Protein AF-A0A953KEW0-F1 (afdb_monomer_lite)

pLDDT: mean 85.31, std 10.11, range [57.5, 94.75]

Foldseek 3Di:
DLLVVLLVLLVCLVPDDDDLVVNVVSLVVSVVSVVVCVVVVVVVVDDPVSVVSSVVSVVVSVVVVVVSVVVVVVVVVVVVVVVVVVVVVVVPPPDPPPPDDPDDD

Sequence (105 aa):
MEIQRVLEFGQTLLAGEYDASELLSKIEEYSQLFEQFMAAGGLKQSAKDDLQQLADLHAEILELADSARQGTAANLKSLKHRAKGLMAYADNLPKRVSTRKPRKG

Radius of gyration: 26.38 Å; chains: 1; bounding box: 81×17×60 Å

Secondary structure (DSSP, 8-state):
-HHHHHHHHHHHHHH----HHHHHHHHHHHHHHHHHHHHTTHHHHS-HHHHHHHHHHHHHHHHHHHHHHHHHHHHHHHHHHHHHHHHHHHHTS------------

Structure (mmCIF, N/CA/C/O backbone):
data_AF-A0A953KEW0-F1
#
_entry.id   AF-A0A953KEW0-F1
#
loop_
_atom_site.group_PDB
_atom_site.id
_atom_site.type_symbol
_atom_site.label_atom_id
_atom_site.label_alt_id
_atom_site.label_comp_id
_atom_site.label_asym_id
_atom_site.label_entity_id
_atom_site.label_seq_id
_atom_site.pdbx_PDB_ins_code
_atom_site.Cartn_x
_atom_site.Cartn_y
_atom_site.Cartn_z
_atom_site.occupancy
_atom_site.B_iso_or_equiv
_atom_site.auth_seq_id
_atom_site.auth_comp_id
_atom_site.auth_asym_id
_atom_site.auth_atom_id
_atom_site.pdbx_PDB_model_num
ATOM 1 N N . MET A 1 1 ? -14.868 9.245 16.405 1.00 59.62 1 MET A N 1
ATOM 2 C CA . MET A 1 1 ? -14.587 10.132 15.255 1.00 59.62 1 MET A CA 1
ATOM 3 C C . MET A 1 1 ? -13.265 9.802 14.567 1.00 59.62 1 MET A C 1
ATOM 5 O O . MET A 1 1 ? -13.213 9.934 13.357 1.00 59.62 1 MET A O 1
ATOM 9 N N . GLU A 1 2 ? -12.217 9.342 15.265 1.00 78.94 2 GLU A N 1
ATOM 10 C CA . GLU A 1 2 ? -10.936 9.027 14.596 1.00 78.94 2 GLU A CA 1
ATOM 11 C C . GLU A 1 2 ? -10.957 7.728 13.773 1.00 78.94 2 GLU A C 1
ATOM 13 O O . GLU A 1 2 ? -10.426 7.719 12.668 1.00 78.94 2 GLU A O 1
ATOM 18 N N . ILE A 1 3 ? -11.633 6.664 14.235 1.00 85.31 3 ILE A N 1
ATOM 19 C CA . ILE A 1 3 ? -11.702 5.397 13.480 1.00 85.31 3 ILE A CA 1
ATOM 20 C C . ILE A 1 3 ? -12.435 5.533 12.139 1.00 85.31 3 ILE A C 1
ATOM 22 O O . ILE A 1 3 ? -11.971 5.012 11.132 1.00 85.31 3 ILE A O 1
ATOM 26 N N . GLN A 1 4 ? -13.533 6.294 12.104 1.00 87.38 4 GLN A N 1
ATOM 27 C CA . GLN A 1 4 ? -14.300 6.548 10.879 1.00 87.38 4 GLN A CA 1
ATOM 28 C C . GLN A 1 4 ? -13.438 7.226 9.818 1.00 87.38 4 GLN A C 1
ATOM 30 O O . GLN A 1 4 ? -13.482 6.832 8.663 1.00 87.38 4 GLN A O 1
ATOM 35 N N . ARG A 1 5 ? -12.570 8.161 10.218 1.00 88.88 5 ARG A N 1
ATOM 36 C CA . ARG A 1 5 ? -11.637 8.813 9.296 1.00 88.88 5 ARG A CA 1
ATOM 37 C C . ARG A 1 5 ? -10.639 7.825 8.685 1.00 88.88 5 ARG A C 1
ATOM 39 O O . ARG A 1 5 ? -10.329 7.936 7.503 1.00 88.88 5 ARG A O 1
ATOM 46 N N . VAL A 1 6 ? -10.135 6.870 9.472 1.00 90.38 6 VAL A N 1
ATOM 47 C CA . VAL A 1 6 ? -9.221 5.824 8.975 1.00 90.38 6 VAL A CA 1
ATOM 48 C C . VAL A 1 6 ? -9.952 4.871 8.028 1.00 90.38 6 VAL A C 1
ATOM 50 O O . VAL A 1 6 ? -9.415 4.525 6.978 1.00 90.38 6 VAL A O 1
ATOM 53 N N . LEU A 1 7 ? -11.185 4.488 8.369 1.00 91.50 7 LEU A N 1
ATOM 54 C CA . LEU A 1 7 ? -12.033 3.633 7.537 1.00 91.50 7 LEU A CA 1
ATOM 55 C C . LEU A 1 7 ? -12.393 4.305 6.208 1.00 91.50 7 LEU A C 1
ATOM 57 O O . LEU A 1 7 ? -12.177 3.716 5.155 1.00 91.50 7 LEU A O 1
ATOM 61 N N . GLU A 1 8 ? -12.877 5.546 6.237 1.00 92.38 8 GLU A N 1
ATOM 62 C CA . GLU A 1 8 ? -13.230 6.322 5.042 1.00 92.38 8 GLU A CA 1
ATOM 63 C C . GLU A 1 8 ? -12.022 6.522 4.124 1.00 92.38 8 GLU A C 1
ATOM 65 O O . GLU A 1 8 ? -12.121 6.344 2.907 1.00 92.38 8 GLU A O 1
ATOM 70 N N . PHE A 1 9 ? -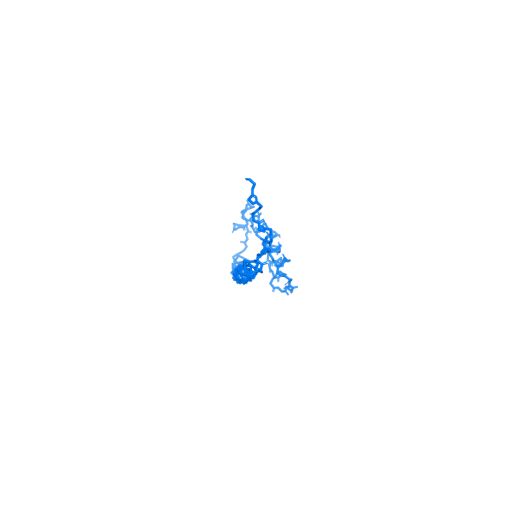10.860 6.854 4.698 1.00 93.56 9 PHE A N 1
ATOM 71 C CA . PHE A 1 9 ? -9.638 7.000 3.916 1.00 93.56 9 PHE A CA 1
ATOM 72 C C . PHE A 1 9 ? -9.221 5.673 3.283 1.00 93.56 9 PHE A C 1
ATOM 74 O O . PHE A 1 9 ? -8.897 5.633 2.100 1.00 93.56 9 PHE A O 1
ATOM 81 N N . GLY A 1 10 ? -9.281 4.582 4.047 1.00 90.88 10 GLY A N 1
ATOM 82 C CA . GLY A 1 10 ? -8.982 3.251 3.542 1.00 90.88 10 GLY A CA 1
ATOM 83 C C . GLY A 1 10 ? -9.923 2.813 2.412 1.00 90.88 10 GLY A C 1
ATOM 84 O O . GLY A 1 10 ? -9.461 2.308 1.395 1.00 90.88 10 GLY A O 1
ATOM 85 N N . GLN A 1 11 ? -11.227 3.073 2.537 1.00 92.56 11 GLN A N 1
ATOM 86 C CA . GLN A 1 11 ? -12.205 2.785 1.481 1.00 92.56 11 GLN A CA 1
ATOM 87 C C . GLN A 1 11 ? -11.938 3.623 0.230 1.00 92.56 11 GLN A C 1
ATOM 89 O O . GLN A 1 11 ? -12.006 3.112 -0.883 1.00 92.56 11 GLN A O 1
ATOM 94 N N . THR A 1 12 ? -11.590 4.900 0.407 1.00 92.00 12 THR A N 1
ATOM 95 C CA . THR A 1 12 ? -11.231 5.792 -0.703 1.00 92.00 12 THR A CA 1
ATOM 96 C C . THR A 1 12 ? -9.973 5.298 -1.417 1.00 92.00 12 THR A C 1
ATOM 98 O O . THR A 1 12 ? -9.928 5.299 -2.643 1.00 92.00 12 THR A O 1
ATOM 101 N N . LEU A 1 13 ? -8.978 4.827 -0.660 1.00 91.69 13 LEU A N 1
ATOM 102 C CA . LEU A 1 13 ? -7.741 4.267 -1.197 1.00 91.69 13 LEU A CA 1
ATOM 103 C C . LEU A 1 13 ? -7.998 2.996 -2.019 1.00 91.69 13 LEU A C 1
ATOM 105 O O . LEU A 1 13 ? -7.396 2.824 -3.072 1.00 91.69 13 LEU A O 1
ATOM 109 N N . LEU A 1 14 ? -8.897 2.123 -1.565 1.00 91.25 14 LEU A N 1
ATOM 110 C CA . LEU A 1 14 ? -9.243 0.894 -2.287 1.00 91.25 14 LEU A CA 1
ATOM 111 C C . LEU A 1 14 ? -10.135 1.152 -3.510 1.00 91.25 14 LEU A C 1
ATOM 113 O O . LEU A 1 14 ? -10.033 0.444 -4.507 1.00 91.25 14 LEU A O 1
ATOM 117 N N . ALA A 1 15 ? -11.008 2.159 -3.443 1.00 91.31 15 ALA A N 1
ATOM 118 C CA . ALA A 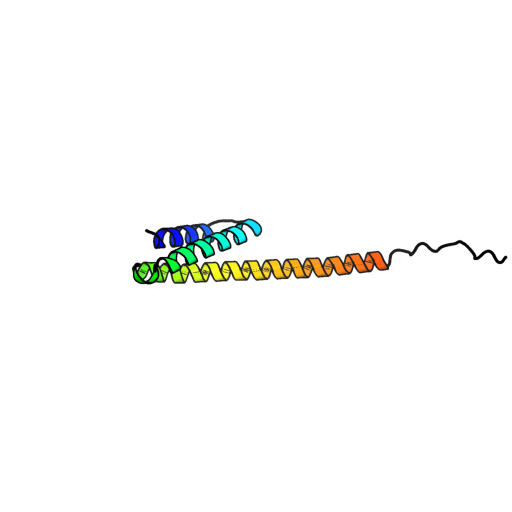1 15 ? -11.914 2.514 -4.534 1.00 91.31 15 ALA A CA 1
ATOM 119 C C . ALA A 1 15 ? -11.265 3.403 -5.609 1.00 91.31 15 ALA A C 1
ATOM 121 O O . ALA A 1 15 ? -11.822 3.552 -6.698 1.00 91.31 15 ALA A O 1
ATOM 122 N N . GLY A 1 16 ? -10.137 4.042 -5.301 1.00 87.50 16 GLY A N 1
ATOM 123 C CA . GLY A 1 16 ? -9.475 4.969 -6.207 1.00 8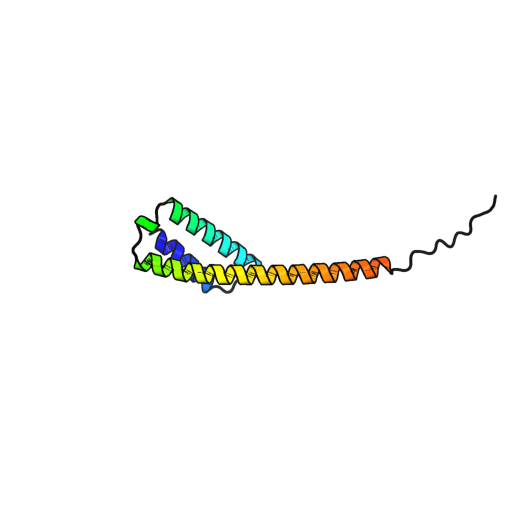7.50 16 GLY A CA 1
ATOM 124 C C . GLY A 1 16 ? -8.647 4.272 -7.285 1.00 87.50 16 GLY A C 1
ATOM 125 O O . GLY A 1 16 ? -7.928 3.308 -7.029 1.00 87.50 16 GLY A O 1
ATOM 126 N N . GLU A 1 17 ? -8.704 4.808 -8.502 1.00 86.19 17 GLU A N 1
ATOM 127 C CA . GLU A 1 17 ? -7.768 4.464 -9.570 1.00 86.19 17 GLU A CA 1
ATOM 128 C C . GLU A 1 17 ? -6.556 5.394 -9.479 1.00 86.19 17 GLU A C 1
ATOM 130 O O . GLU A 1 17 ? -6.621 6.559 -9.871 1.00 86.19 17 GLU A O 1
ATOM 135 N N . TYR A 1 18 ? -5.456 4.879 -8.933 1.00 88.50 18 TYR A N 1
ATOM 136 C CA . TYR A 1 18 ? -4.210 5.623 -8.762 1.00 88.50 18 TYR A CA 1
ATOM 137 C C . TYR A 1 18 ? -3.131 5.101 -9.698 1.00 88.50 18 TYR A C 1
ATOM 139 O O . TYR A 1 18 ? -3.041 3.899 -9.973 1.00 88.50 18 TYR A O 1
ATOM 147 N N . ASP A 1 19 ? -2.255 5.998 -10.142 1.00 87.50 19 ASP A N 1
ATOM 148 C CA . ASP A 1 19 ? -0.998 5.559 -10.730 1.00 87.50 19 ASP A CA 1
ATOM 149 C C . ASP A 1 19 ? -0.065 4.956 -9.658 1.00 87.50 19 ASP A C 1
ATOM 151 O O . ASP A 1 19 ? -0.309 5.034 -8.452 1.00 87.50 19 ASP A O 1
ATOM 155 N N . ALA A 1 20 ? 1.028 4.317 -10.083 1.00 82.25 20 ALA A N 1
ATOM 156 C CA . ALA A 1 20 ? 1.916 3.618 -9.154 1.00 82.25 20 ALA A CA 1
ATOM 157 C C . ALA A 1 20 ? 2.604 4.546 -8.129 1.00 82.25 20 ALA A C 1
ATOM 159 O O . ALA A 1 20 ? 2.949 4.091 -7.040 1.00 82.25 20 ALA A O 1
ATOM 160 N N . SER A 1 21 ? 2.843 5.815 -8.471 1.00 84.00 21 SER A N 1
ATOM 161 C CA . SER A 1 21 ? 3.489 6.778 -7.572 1.00 84.00 21 SER A CA 1
ATOM 162 C C . SER A 1 21 ? 2.490 7.322 -6.557 1.00 84.00 21 SER A C 1
ATOM 164 O O . SER A 1 21 ? 2.787 7.399 -5.364 1.00 84.00 21 SER A O 1
ATOM 166 N N . GLU A 1 22 ? 1.298 7.673 -7.027 1.00 89.12 22 GLU A N 1
ATOM 167 C CA . GLU A 1 22 ? 0.187 8.138 -6.207 1.00 89.12 22 GLU A CA 1
ATOM 168 C C . GLU A 1 22 ? -0.271 7.052 -5.235 1.00 89.12 22 GLU A C 1
ATOM 170 O O . GLU A 1 22 ? -0.457 7.336 -4.053 1.00 89.12 22 GLU A O 1
ATOM 175 N N . LEU A 1 23 ? -0.358 5.799 -5.691 1.00 90.12 23 LEU A N 1
ATOM 176 C CA . LEU A 1 23 ? -0.737 4.664 -4.854 1.00 90.12 23 LEU A CA 1
ATOM 177 C C . LEU A 1 23 ? 0.201 4.506 -3.650 1.00 90.12 23 LEU A C 1
ATOM 179 O O . LEU A 1 23 ? -0.259 4.364 -2.519 1.00 90.12 23 LEU A O 1
ATOM 183 N N . LEU A 1 24 ? 1.518 4.565 -3.874 1.00 88.94 24 LEU A N 1
ATOM 184 C CA . LEU A 1 24 ? 2.505 4.457 -2.796 1.00 88.94 24 LEU A CA 1
ATOM 185 C C . LEU A 1 24 ? 2.393 5.623 -1.806 1.00 88.94 24 LEU A C 1
ATOM 187 O O . LEU A 1 24 ? 2.427 5.394 -0.599 1.00 88.94 24 LEU A O 1
ATOM 191 N N . SER A 1 25 ? 2.189 6.847 -2.305 1.00 92.06 25 SER A N 1
ATOM 192 C CA . SER A 1 25 ? 1.952 8.024 -1.458 1.00 92.06 25 SER A CA 1
ATOM 193 C C . SER A 1 25 ? 0.691 7.863 -0.604 1.00 92.06 25 SER A C 1
ATOM 195 O O . SER A 1 25 ? 0.694 8.188 0.580 1.00 92.06 25 SER A O 1
ATOM 197 N N . LYS A 1 26 ? -0.395 7.329 -1.177 1.00 92.75 26 LYS A N 1
ATOM 198 C CA . LYS A 1 26 ? -1.655 7.105 -0.457 1.00 92.75 26 LYS A CA 1
ATOM 199 C C . LYS A 1 26 ? -1.540 6.011 0.600 1.00 92.75 26 LYS A C 1
ATOM 201 O O . LYS A 1 26 ? -2.089 6.168 1.688 1.00 92.75 26 LYS A O 1
ATOM 206 N N . ILE A 1 27 ? -0.791 4.945 0.323 1.00 93.19 27 ILE A N 1
ATOM 207 C CA . ILE A 1 27 ? -0.493 3.899 1.313 1.00 93.19 27 ILE A CA 1
ATOM 208 C C . ILE A 1 27 ? 0.317 4.480 2.482 1.00 93.19 27 ILE A C 1
ATOM 210 O O . ILE A 1 27 ? 0.036 4.163 3.639 1.00 93.19 27 ILE A O 1
ATOM 214 N N . GLU A 1 28 ? 1.280 5.364 2.209 1.00 93.19 28 GLU A N 1
ATOM 215 C CA . GLU A 1 28 ? 2.050 6.047 3.253 1.00 93.19 28 GLU A CA 1
ATOM 216 C C . GLU A 1 28 ? 1.163 6.965 4.114 1.00 93.19 28 GLU A C 1
ATOM 218 O O . GLU A 1 28 ? 1.217 6.893 5.343 1.00 93.19 28 GLU A O 1
ATOM 223 N N . GLU A 1 29 ? 0.285 7.761 3.493 1.00 93.94 29 GLU A N 1
ATOM 224 C CA . GLU A 1 29 ? -0.709 8.585 4.199 1.00 93.94 29 GLU A CA 1
ATOM 225 C C . GLU A 1 29 ? -1.623 7.731 5.100 1.00 93.94 29 GLU A C 1
ATOM 227 O O . GLU A 1 29 ? -1.853 8.079 6.262 1.00 93.94 29 GLU A O 1
ATOM 232 N N . TYR A 1 30 ? -2.109 6.587 4.600 1.00 94.56 30 TYR A N 1
ATOM 233 C CA . TYR A 1 30 ? -2.918 5.652 5.387 1.00 94.56 30 TYR A CA 1
ATOM 234 C C . TYR A 1 30 ? -2.141 5.100 6.589 1.00 94.56 30 TYR A C 1
ATOM 236 O O . TYR A 1 30 ? -2.672 5.074 7.699 1.00 94.56 30 TYR A O 1
ATOM 244 N N . SER A 1 31 ? -0.875 4.711 6.398 1.00 93.50 31 SER A N 1
ATOM 245 C CA . SER A 1 31 ? -0.014 4.216 7.480 1.00 93.50 31 SER A CA 1
ATOM 246 C C . SER A 1 31 ? 0.145 5.254 8.591 1.00 93.50 31 SER A C 1
ATOM 248 O O . SER A 1 31 ? 0.010 4.925 9.769 1.00 93.50 31 SER A O 1
ATOM 250 N N . GLN A 1 32 ? 0.370 6.520 8.232 1.00 94.06 32 GLN A N 1
ATOM 251 C CA . GLN A 1 32 ? 0.496 7.609 9.205 1.00 94.06 32 GLN A CA 1
ATOM 252 C C . GLN A 1 32 ? -0.811 7.844 9.974 1.00 94.06 32 GLN A C 1
ATOM 254 O O . GLN A 1 32 ? -0.790 8.027 11.193 1.00 94.06 32 GLN A O 1
ATOM 259 N N . LEU A 1 33 ? -1.958 7.815 9.288 1.00 93.12 33 LEU A N 1
ATOM 260 C CA . LEU A 1 33 ? -3.272 7.938 9.929 1.00 93.12 33 LEU A CA 1
ATOM 261 C C . LEU A 1 33 ? -3.551 6.771 10.885 1.00 93.12 33 LEU A C 1
ATOM 263 O O . LEU A 1 33 ? -4.063 6.982 11.986 1.00 93.12 33 LEU A O 1
ATOM 267 N N . PHE A 1 34 ? -3.186 5.553 10.488 1.00 92.75 34 PHE A N 1
ATOM 268 C CA . PHE A 1 34 ? -3.340 4.363 11.316 1.00 92.75 34 PHE A CA 1
ATOM 269 C C . PHE A 1 34 ? -2.460 4.426 12.573 1.00 92.75 34 PHE A C 1
ATOM 271 O O . PHE A 1 34 ? -2.932 4.132 13.671 1.00 92.75 34 PHE A O 1
ATOM 278 N N . GLU A 1 35 ? -1.207 4.873 12.453 1.00 92.44 35 GLU A N 1
ATOM 279 C CA . GLU A 1 35 ? -0.316 5.071 13.603 1.00 92.44 35 GLU A CA 1
ATOM 280 C C . GLU A 1 35 ? -0.853 6.117 14.584 1.00 92.44 35 GLU A C 1
ATOM 282 O O . GLU A 1 35 ? -0.833 5.889 15.795 1.00 92.44 35 GLU A O 1
ATOM 287 N N . GLN A 1 36 ? -1.382 7.238 14.082 1.00 92.19 36 GLN A N 1
ATOM 288 C CA . GLN A 1 36 ? -2.010 8.265 14.919 1.00 92.19 36 GLN A CA 1
ATOM 289 C C . GLN A 1 36 ? -3.210 7.701 15.688 1.00 92.19 36 GLN A C 1
ATOM 291 O O . GLN A 1 36 ? -3.308 7.887 16.902 1.00 92.19 36 GLN A O 1
ATOM 296 N N . PHE A 1 37 ? -4.073 6.945 15.006 1.00 91.12 37 PHE A N 1
ATOM 297 C CA . PHE A 1 37 ? -5.208 6.259 15.623 1.00 91.12 37 PHE A CA 1
ATOM 298 C C . PHE A 1 37 ? -4.769 5.263 16.711 1.00 91.12 37 PHE A C 1
ATOM 300 O O . PHE A 1 37 ? -5.351 5.208 17.800 1.00 91.12 37 PHE A O 1
ATOM 307 N N . MET A 1 38 ? -3.709 4.493 16.455 1.00 90.62 38 MET A N 1
ATOM 308 C CA . MET A 1 38 ? -3.148 3.555 17.427 1.00 90.62 38 MET A CA 1
ATOM 309 C C . MET A 1 38 ? -2.560 4.279 18.645 1.00 90.62 38 MET A C 1
ATOM 311 O O . MET A 1 38 ? -2.820 3.876 19.783 1.00 90.62 38 MET A O 1
ATOM 315 N N . ALA A 1 39 ? -1.822 5.370 18.426 1.00 89.69 39 ALA A N 1
ATOM 316 C CA . ALA A 1 39 ? -1.222 6.184 19.482 1.00 89.69 39 ALA A CA 1
ATOM 317 C C . ALA A 1 39 ? -2.273 6.866 20.375 1.00 89.69 39 ALA A C 1
ATOM 319 O O . ALA A 1 39 ? -2.067 6.984 21.584 1.00 89.69 39 ALA A O 1
ATOM 320 N N . ALA A 1 40 ? -3.427 7.241 19.816 1.00 88.00 40 ALA A N 1
ATOM 321 C CA . ALA A 1 40 ? -4.561 7.790 20.560 1.00 88.00 40 ALA A CA 1
ATOM 322 C C . ALA A 1 40 ? -5.298 6.749 21.435 1.00 88.00 40 ALA A C 1
ATOM 324 O O . ALA A 1 40 ? -6.219 7.088 22.180 1.00 88.00 40 ALA A O 1
ATOM 325 N N . GLY A 1 41 ? -4.899 5.472 21.382 1.00 85.38 41 GLY A N 1
ATOM 326 C CA . GLY A 1 41 ? -5.575 4.388 22.094 1.00 85.38 41 GLY A CA 1
ATOM 327 C C . GLY A 1 41 ? -6.864 3.935 21.405 1.00 85.38 41 GLY A C 1
ATOM 328 O O . GLY A 1 41 ? -7.743 3.368 22.062 1.00 85.38 41 GLY A O 1
ATOM 329 N N . GLY A 1 42 ? -6.964 4.153 20.091 1.00 81.19 42 GLY A N 1
ATOM 330 C CA . GLY A 1 42 ? -8.153 3.911 19.279 1.00 81.19 42 GLY A CA 1
ATOM 331 C C . GLY A 1 42 ? -8.748 2.507 19.413 1.00 81.19 42 GLY A C 1
ATOM 332 O O . GLY A 1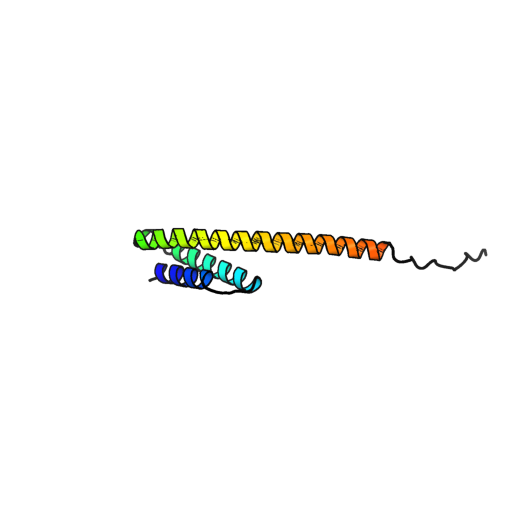 42 ? -9.969 2.358 19.406 1.00 81.19 42 GLY A O 1
ATOM 333 N N . LEU A 1 43 ? -7.921 1.485 19.665 1.00 83.38 43 LEU A N 1
ATOM 334 C CA . LEU A 1 43 ? -8.376 0.109 19.915 1.00 83.38 43 LEU A CA 1
ATOM 335 C C . LEU A 1 43 ? -9.301 -0.033 21.132 1.00 83.38 43 LEU A C 1
ATOM 337 O O . LEU A 1 43 ? -10.196 -0.869 21.127 1.00 83.38 43 LEU A O 1
ATOM 341 N N . LYS A 1 44 ? -9.085 0.754 22.191 1.00 83.12 44 LYS A N 1
ATOM 342 C CA . LYS A 1 44 ? -9.894 0.676 23.422 1.00 83.12 44 LYS A CA 1
ATOM 343 C C . LYS A 1 44 ? -11.164 1.520 23.344 1.00 83.12 44 LYS A C 1
ATOM 345 O O . LYS A 1 44 ? -12.069 1.324 24.147 1.00 83.12 44 LYS A O 1
ATOM 350 N N . GLN A 1 45 ? -11.192 2.485 22.429 1.00 80.69 45 GLN A N 1
ATOM 351 C CA . GLN A 1 45 ? -12.253 3.487 22.307 1.00 80.69 45 GLN A CA 1
ATOM 352 C C . GLN A 1 45 ? -13.251 3.173 21.185 1.00 80.69 45 GLN A C 1
ATOM 354 O O . GLN A 1 45 ? -14.281 3.836 21.088 1.00 80.69 45 GLN A O 1
ATOM 359 N N . SER A 1 46 ? -12.950 2.184 20.342 1.00 86.69 46 SER A N 1
ATOM 360 C CA . SER A 1 46 ? -13.747 1.848 19.162 1.00 86.69 46 SER A CA 1
ATOM 361 C C . SER A 1 46 ? -14.675 0.663 19.410 1.00 86.69 46 SER A C 1
ATOM 363 O O . SER A 1 46 ? -14.384 -0.214 20.228 1.00 86.69 46 SER A O 1
ATOM 365 N N . ALA A 1 47 ? -15.796 0.629 18.690 1.00 89.12 47 ALA A N 1
ATOM 366 C CA . ALA A 1 47 ? -16.703 -0.506 18.726 1.00 89.12 47 ALA A CA 1
ATOM 367 C C . ALA A 1 47 ? -16.052 -1.735 18.076 1.00 89.12 47 ALA A C 1
ATOM 369 O O . ALA A 1 47 ? -15.216 -1.621 17.180 1.00 89.12 47 ALA A O 1
ATOM 370 N N . LYS A 1 48 ? -16.459 -2.931 18.513 1.00 88.75 48 LYS A N 1
ATOM 371 C CA . LYS A 1 48 ? -15.943 -4.193 17.965 1.00 88.75 48 LYS A CA 1
ATOM 372 C C . LYS A 1 48 ? -16.181 -4.305 16.454 1.00 88.75 48 LYS A C 1
ATOM 374 O O . LYS A 1 48 ? -15.304 -4.788 15.747 1.00 88.75 48 LYS A O 1
ATOM 379 N N . ASP A 1 49 ? -17.333 -3.839 15.982 1.00 90.50 49 ASP A N 1
ATOM 380 C CA . ASP A 1 49 ? -17.704 -3.907 14.567 1.00 90.50 49 ASP A CA 1
ATOM 381 C C . ASP A 1 49 ? -16.809 -3.000 13.710 1.00 90.50 49 ASP A C 1
ATOM 383 O O . ASP A 1 49 ? -16.306 -3.441 12.679 1.00 90.50 49 ASP A O 1
ATOM 387 N N . ASP A 1 50 ? -16.509 -1.785 14.182 1.00 89.69 50 ASP A N 1
ATOM 388 C CA . ASP A 1 50 ? -15.591 -0.866 13.496 1.00 89.69 50 ASP A CA 1
ATOM 389 C C . ASP A 1 50 ? -14.165 -1.435 13.432 1.00 89.69 50 ASP A C 1
ATOM 391 O O . ASP A 1 50 ? -13.463 -1.273 12.436 1.00 89.69 50 ASP A O 1
ATOM 395 N N . LEU A 1 51 ? -13.725 -2.125 14.491 1.00 89.62 51 LEU A N 1
ATOM 396 C CA . LEU A 1 51 ? -12.413 -2.775 14.528 1.00 89.62 51 LEU A CA 1
ATOM 397 C C . LEU A 1 51 ? -12.326 -3.964 13.571 1.00 89.62 51 LEU A C 1
ATOM 399 O O . LEU A 1 51 ? -11.272 -4.177 12.976 1.00 89.62 51 LEU A O 1
ATOM 403 N N . GLN A 1 52 ? -13.413 -4.722 13.415 1.00 92.00 52 GLN A N 1
ATOM 404 C CA . GLN A 1 52 ? -13.466 -5.809 12.443 1.00 92.00 52 GLN A CA 1
ATOM 405 C C . GLN A 1 52 ? -13.390 -5.257 11.018 1.00 92.00 52 GLN A C 1
ATOM 407 O O . GLN A 1 52 ? -12.549 -5.702 10.246 1.00 92.00 52 GLN A O 1
ATOM 412 N N . GLN A 1 53 ? -14.185 -4.229 10.706 1.00 92.25 53 GLN A N 1
ATOM 413 C CA . GLN A 1 53 ? -14.119 -3.554 9.408 1.00 92.25 53 GLN A CA 1
ATOM 414 C C . GLN A 1 53 ? -12.725 -2.992 9.133 1.00 92.25 53 GLN A C 1
ATOM 416 O O . GLN A 1 53 ? -12.211 -3.124 8.028 1.00 92.25 53 GLN A O 1
ATOM 421 N N . LEU A 1 54 ? -12.089 -2.393 10.143 1.00 91.75 54 LEU A N 1
ATOM 422 C CA . LEU A 1 54 ? -10.736 -1.866 10.017 1.00 91.75 54 LEU A CA 1
ATOM 423 C C . LEU A 1 54 ? -9.723 -2.978 9.737 1.00 91.75 54 LEU A C 1
ATOM 425 O O . LEU A 1 54 ? -8.826 -2.770 8.929 1.00 91.75 54 LEU A O 1
ATOM 429 N N . ALA A 1 55 ? -9.859 -4.137 10.383 1.00 92.81 55 ALA A N 1
ATOM 430 C CA . ALA A 1 55 ? -8.979 -5.279 10.165 1.00 92.81 55 ALA A CA 1
ATOM 431 C C . ALA A 1 55 ? -9.117 -5.850 8.746 1.00 92.81 55 ALA A C 1
ATOM 433 O O . ALA A 1 55 ? -8.101 -6.081 8.091 1.00 92.81 55 ALA A O 1
ATOM 434 N N . ASP A 1 56 ? -10.352 -6.024 8.271 1.00 94.38 56 ASP A N 1
ATOM 435 C CA . ASP A 1 56 ? -10.634 -6.530 6.924 1.00 94.38 56 ASP A CA 1
ATOM 436 C C . ASP A 1 56 ? -10.072 -5.565 5.866 1.00 94.38 56 ASP A C 1
ATOM 438 O O . ASP A 1 56 ? -9.319 -5.958 4.978 1.00 94.38 56 ASP A O 1
ATOM 442 N N . LEU A 1 57 ? -10.329 -4.267 6.042 1.00 94.19 57 LEU A N 1
ATOM 443 C CA . LEU A 1 57 ? -9.835 -3.220 5.155 1.00 94.19 57 LEU A CA 1
ATOM 444 C C . LEU A 1 57 ? -8.300 -3.155 5.161 1.00 94.19 57 LEU A C 1
ATOM 446 O O . LEU A 1 57 ? -7.662 -3.049 4.115 1.00 94.19 57 LEU A O 1
ATOM 450 N N . HIS A 1 58 ? -7.682 -3.252 6.338 1.00 94.19 58 HIS A N 1
ATOM 451 C CA . HIS A 1 58 ? -6.228 -3.242 6.462 1.00 94.19 58 HIS A CA 1
ATOM 452 C C . HIS A 1 58 ? -5.581 -4.428 5.734 1.00 94.19 58 HIS A C 1
ATOM 454 O O . HIS A 1 58 ? -4.524 -4.264 5.125 1.00 94.19 58 HIS A O 1
ATOM 460 N N . ALA A 1 59 ? -6.212 -5.607 5.758 1.00 94.25 59 ALA A N 1
ATOM 461 C CA . ALA A 1 59 ? -5.738 -6.770 5.015 1.00 94.25 59 ALA A CA 1
ATOM 462 C C . ALA A 1 59 ? -5.738 -6.513 3.498 1.00 94.25 59 ALA A C 1
ATOM 464 O O . ALA A 1 59 ? -4.730 -6.774 2.843 1.00 94.25 59 ALA A O 1
ATOM 465 N N . GLU A 1 60 ? -6.804 -5.920 2.955 1.00 94.75 60 GLU A N 1
ATOM 466 C CA . GLU A 1 60 ? -6.878 -5.564 1.531 1.00 94.75 60 GLU A CA 1
ATOM 467 C C . GLU A 1 60 ? -5.809 -4.532 1.133 1.00 94.75 60 GLU A C 1
ATOM 469 O O . GLU A 1 60 ? -5.141 -4.673 0.106 1.00 94.75 60 GLU A O 1
ATOM 474 N N . ILE A 1 61 ? -5.575 -3.517 1.973 1.00 93.19 61 ILE A N 1
ATOM 475 C CA . ILE A 1 61 ? -4.520 -2.521 1.731 1.00 93.19 61 ILE A CA 1
ATOM 476 C C . ILE A 1 61 ? -3.131 -3.169 1.748 1.00 93.19 61 ILE A C 1
ATOM 478 O O . ILE A 1 61 ? -2.273 -2.805 0.940 1.00 93.19 61 ILE A O 1
ATOM 482 N N . LEU A 1 62 ? -2.890 -4.136 2.637 1.00 93.56 62 LEU A N 1
ATOM 483 C CA . LEU A 1 62 ? -1.627 -4.874 2.674 1.00 93.56 62 LEU A CA 1
ATOM 484 C C . LEU A 1 62 ? -1.411 -5.708 1.408 1.00 93.56 62 LEU A C 1
ATOM 486 O O . LEU A 1 62 ? -0.297 -5.725 0.880 1.00 93.56 62 LEU A O 1
ATOM 490 N N . GLU A 1 63 ? -2.452 -6.364 0.896 1.00 93.75 63 GLU A N 1
ATOM 491 C CA . GLU A 1 63 ? -2.376 -7.089 -0.376 1.00 93.75 63 GLU A CA 1
ATOM 492 C C . GLU A 1 63 ? -2.065 -6.145 -1.545 1.00 93.75 63 GLU A C 1
ATOM 494 O O . GLU A 1 63 ? -1.191 -6.433 -2.371 1.00 93.75 63 GLU A O 1
ATOM 499 N N . LEU A 1 64 ? -2.711 -4.976 -1.581 1.00 91.94 64 LEU A N 1
ATOM 500 C CA . LEU A 1 64 ? -2.453 -3.944 -2.583 1.00 91.94 64 LEU A CA 1
ATOM 501 C C . LEU A 1 64 ? -1.005 -3.433 -2.512 1.00 91.94 64 LEU A C 1
ATOM 503 O O . LEU A 1 64 ? -0.328 -3.313 -3.539 1.00 91.94 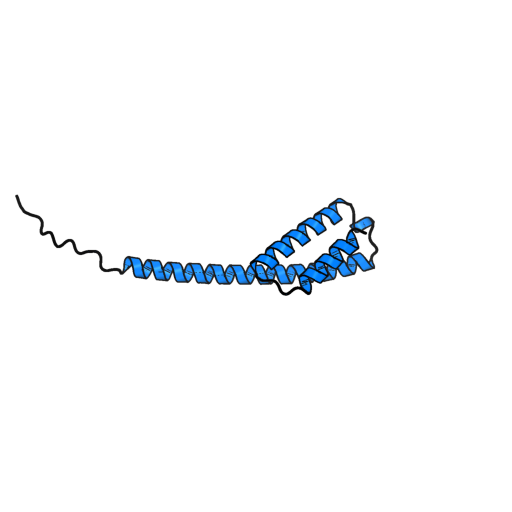64 LEU A O 1
ATOM 507 N N . ALA A 1 65 ? -0.499 -3.192 -1.302 1.00 91.00 65 ALA A N 1
ATOM 508 C CA . ALA A 1 65 ? 0.878 -2.774 -1.072 1.00 91.00 65 ALA A CA 1
ATOM 509 C C . ALA A 1 65 ? 1.892 -3.848 -1.500 1.00 91.00 65 ALA A C 1
ATOM 511 O O . ALA A 1 65 ? 2.911 -3.525 -2.121 1.00 91.00 65 ALA A O 1
ATOM 512 N N . ASP A 1 66 ? 1.624 -5.128 -1.223 1.00 91.69 66 ASP A N 1
ATOM 513 C CA . ASP A 1 66 ? 2.510 -6.210 -1.655 1.00 91.69 66 ASP A CA 1
ATOM 514 C C . ASP A 1 66 ? 2.507 -6.373 -3.180 1.00 91.69 66 ASP A C 1
ATOM 516 O O . ASP A 1 66 ? 3.569 -6.532 -3.786 1.00 91.69 66 ASP A O 1
ATOM 520 N N . SER A 1 67 ? 1.348 -6.230 -3.824 1.00 90.38 67 SER A N 1
ATOM 521 C CA . SER A 1 67 ? 1.242 -6.211 -5.287 1.00 90.38 67 SER A CA 1
ATOM 522 C C . SER A 1 67 ? 2.078 -5.079 -5.901 1.00 90.38 67 SER A C 1
ATOM 524 O O . SER A 1 67 ? 2.899 -5.310 -6.799 1.00 90.38 67 SER A O 1
ATOM 526 N N . ALA A 1 68 ? 1.980 -3.862 -5.351 1.00 88.44 68 ALA A N 1
ATOM 527 C CA . ALA A 1 68 ? 2.797 -2.724 -5.777 1.00 88.44 68 ALA A CA 1
ATOM 528 C C . ALA A 1 68 ? 4.306 -2.985 -5.577 1.00 88.44 68 ALA A C 1
ATOM 530 O O . ALA A 1 68 ? 5.131 -2.696 -6.456 1.00 88.44 68 ALA A O 1
ATOM 531 N N . ARG A 1 69 ? 4.691 -3.601 -4.452 1.00 90.25 69 ARG A N 1
ATOM 532 C CA . ARG A 1 69 ? 6.074 -4.018 -4.169 1.00 90.25 69 ARG A CA 1
ATOM 533 C C . ARG A 1 69 ? 6.593 -5.037 -5.188 1.00 90.25 69 ARG A C 1
ATOM 535 O O . ARG A 1 69 ? 7.724 -4.924 -5.665 1.00 90.25 69 ARG A O 1
ATOM 542 N N . GLN A 1 70 ? 5.787 -6.026 -5.554 1.00 90.06 70 GLN A N 1
ATOM 543 C CA . GLN A 1 70 ? 6.166 -7.022 -6.556 1.00 90.06 70 GLN A CA 1
ATOM 544 C C . GLN A 1 70 ? 6.317 -6.390 -7.950 1.00 90.06 70 GLN A C 1
ATOM 546 O O . GLN A 1 70 ? 7.300 -6.662 -8.649 1.00 90.06 70 GLN A O 1
ATOM 551 N N . GLY A 1 71 ? 5.408 -5.487 -8.331 1.00 87.12 71 GLY A N 1
ATOM 552 C CA . GLY A 1 71 ? 5.472 -4.750 -9.596 1.00 87.12 71 GLY A CA 1
ATOM 553 C C . GLY A 1 71 ? 6.727 -3.880 -9.712 1.00 87.12 71 GLY A C 1
ATOM 554 O O . GLY A 1 71 ? 7.457 -3.943 -10.707 1.00 87.12 71 GLY A O 1
ATOM 555 N N . THR A 1 72 ? 7.048 -3.119 -8.663 1.00 88.00 72 THR A N 1
ATOM 556 C CA . THR A 1 72 ? 8.277 -2.309 -8.613 1.00 88.00 72 THR A CA 1
ATOM 557 C C . THR A 1 72 ? 9.540 -3.172 -8.682 1.00 88.00 72 THR A C 1
ATOM 559 O O . THR A 1 72 ? 10.463 -2.852 -9.439 1.00 88.00 72 THR A O 1
ATOM 562 N N . ALA A 1 73 ? 9.577 -4.314 -7.987 1.00 88.88 73 ALA A N 1
ATOM 563 C CA . ALA A 1 73 ? 10.693 -5.256 -8.059 1.00 88.88 73 ALA A CA 1
ATOM 564 C C . ALA A 1 73 ? 10.888 -5.837 -9.474 1.00 88.88 73 ALA A C 1
ATOM 566 O O . ALA A 1 73 ? 12.024 -5.938 -9.959 1.00 88.88 73 ALA A O 1
ATOM 567 N N . ALA A 1 74 ? 9.798 -6.178 -10.168 1.00 90.31 74 ALA A N 1
ATOM 568 C CA . ALA A 1 74 ? 9.834 -6.660 -11.548 1.00 90.31 74 ALA A CA 1
ATOM 569 C C . ALA A 1 74 ? 10.361 -5.585 -12.517 1.00 90.31 74 ALA A C 1
ATOM 571 O O . ALA A 1 74 ? 11.256 -5.861 -13.327 1.00 90.31 74 ALA A O 1
ATOM 572 N N . ASN A 1 75 ? 9.885 -4.345 -12.380 1.00 88.19 75 ASN A N 1
ATOM 573 C CA . ASN A 1 75 ? 10.353 -3.204 -13.171 1.00 88.19 75 ASN A CA 1
ATOM 574 C C . ASN A 1 75 ? 11.850 -2.948 -12.964 1.00 88.19 75 ASN A C 1
ATOM 576 O O . ASN A 1 75 ? 12.605 -2.791 -13.928 1.00 88.19 75 ASN A O 1
ATOM 580 N N . LEU A 1 76 ? 12.314 -2.999 -11.717 1.00 91.44 76 LEU A N 1
ATOM 581 C CA . LEU A 1 76 ? 13.722 -2.830 -11.370 1.00 91.44 76 LEU A CA 1
ATOM 582 C C . LEU A 1 76 ? 14.595 -3.946 -11.963 1.00 91.44 76 LEU A C 1
ATOM 584 O O . LEU A 1 76 ? 15.679 -3.681 -12.492 1.00 91.44 76 LEU A O 1
ATOM 588 N N . LYS A 1 77 ? 14.124 -5.199 -11.936 1.00 91.81 77 LYS A N 1
ATOM 589 C CA . LYS A 1 77 ? 14.808 -6.328 -12.585 1.00 91.81 77 LYS A CA 1
ATOM 590 C C . LYS A 1 77 ? 14.930 -6.117 -14.098 1.00 91.81 77 LYS A C 1
ATOM 592 O O . LYS A 1 77 ? 16.009 -6.336 -14.653 1.00 91.81 77 LYS A O 1
ATOM 597 N N . SER A 1 78 ? 13.861 -5.654 -14.747 1.00 90.62 78 SER A N 1
ATOM 598 C CA . SER A 1 78 ? 13.847 -5.327 -16.179 1.00 90.62 78 SER A CA 1
ATOM 599 C C . SER A 1 78 ? 14.852 -4.220 -16.519 1.00 90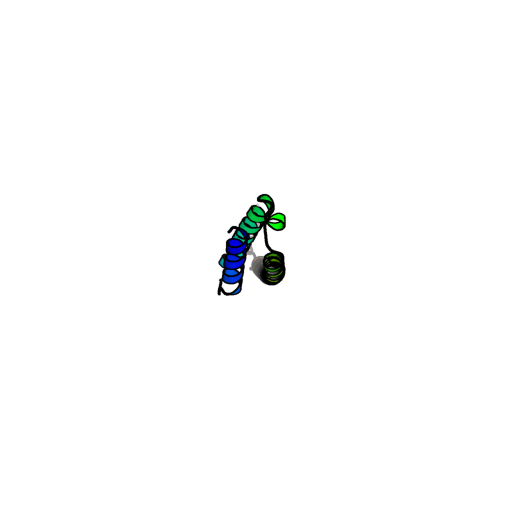.62 78 SER A C 1
ATOM 601 O O . SER A 1 78 ? 15.679 -4.385 -17.418 1.00 90.62 78 SER A O 1
ATOM 603 N N . LEU A 1 79 ? 14.871 -3.133 -15.740 1.00 90.56 79 LEU A N 1
ATOM 604 C CA . LEU A 1 79 ? 15.830 -2.035 -15.899 1.00 90.56 79 LEU A CA 1
ATOM 605 C C . LEU A 1 79 ? 17.281 -2.506 -15.754 1.00 90.56 79 LEU A C 1
ATOM 607 O O . LEU A 1 79 ? 18.114 -2.193 -16.603 1.00 90.56 79 LEU A O 1
ATOM 611 N N . LYS A 1 80 ? 17.583 -3.324 -14.736 1.00 89.19 80 LYS A N 1
ATOM 612 C CA . LYS A 1 80 ? 18.920 -3.916 -14.555 1.00 89.19 80 LYS A CA 1
ATOM 613 C C . LYS A 1 80 ? 19.334 -4.780 -15.745 1.00 89.19 80 LYS A C 1
ATOM 615 O O . LYS A 1 80 ? 20.493 -4.742 -16.151 1.00 89.19 80 LYS A O 1
ATOM 620 N N . HIS A 1 81 ? 18.413 -5.562 -16.305 1.00 89.25 81 HIS A N 1
ATOM 621 C CA . HIS A 1 81 ? 18.698 -6.381 -17.482 1.00 89.25 81 HIS A CA 1
ATOM 622 C C . HIS A 1 81 ? 18.998 -5.517 -18.716 1.00 89.25 81 HIS A C 1
ATOM 624 O O . HIS A 1 81 ? 20.003 -5.739 -19.390 1.00 89.25 81 HIS A O 1
ATOM 630 N N . ARG A 1 82 ? 18.193 -4.477 -18.963 1.00 87.12 82 ARG A N 1
ATOM 631 C CA . ARG A 1 82 ? 18.423 -3.523 -20.060 1.00 87.12 82 ARG A CA 1
ATOM 632 C C . ARG A 1 82 ? 19.744 -2.766 -19.903 1.00 87.12 82 ARG A C 1
ATOM 634 O O . ARG A 1 82 ? 20.471 -2.618 -20.879 1.00 87.12 82 ARG A O 1
ATOM 641 N N . ALA A 1 83 ? 20.098 -2.362 -18.682 1.00 87.75 83 ALA A N 1
ATOM 642 C CA . ALA A 1 83 ? 21.375 -1.711 -18.391 1.00 87.75 83 ALA A CA 1
ATOM 643 C C . ALA A 1 83 ? 22.580 -2.610 -18.716 1.00 87.75 83 ALA A C 1
ATOM 645 O O . ALA A 1 83 ? 23.547 -2.144 -19.314 1.00 87.75 83 ALA A O 1
ATOM 646 N N . LYS A 1 84 ? 22.506 -3.913 -18.404 1.00 83.62 84 LYS A N 1
ATOM 647 C CA . LYS A 1 84 ? 23.537 -4.886 -18.813 1.00 83.62 84 LYS A CA 1
ATOM 648 C C . LYS A 1 84 ? 23.668 -4.977 -20.334 1.00 83.62 84 LYS A C 1
ATOM 650 O O . LYS A 1 84 ? 24.785 -5.034 -20.837 1.00 83.62 84 LYS A O 1
ATOM 655 N N . GLY A 1 85 ? 22.545 -4.960 -21.055 1.00 81.38 85 GLY A N 1
ATOM 656 C CA . GLY A 1 85 ? 22.536 -4.909 -22.518 1.00 81.38 85 GLY A CA 1
ATOM 657 C C . GLY A 1 85 ? 23.253 -3.667 -23.050 1.00 81.38 85 GLY A C 1
ATOM 658 O O . GLY A 1 85 ? 24.145 -3.787 -23.881 1.00 81.38 85 GLY A O 1
ATOM 659 N N . LEU A 1 86 ? 22.931 -2.485 -22.514 1.00 82.31 86 LEU A N 1
ATOM 660 C CA . LEU A 1 86 ? 23.589 -1.227 -22.884 1.00 82.31 86 LEU A CA 1
ATOM 661 C C . LEU A 1 86 ? 25.103 -1.258 -22.637 1.00 82.31 86 LEU A C 1
ATOM 663 O O . LEU A 1 86 ? 25.863 -0.833 -23.502 1.00 82.31 86 LEU A O 1
ATOM 667 N N . MET A 1 87 ? 25.546 -1.794 -21.497 1.00 76.62 87 MET A N 1
ATOM 668 C CA . MET A 1 87 ? 26.974 -1.952 -21.198 1.00 76.62 87 MET A CA 1
ATOM 669 C C . MET A 1 87 ? 27.662 -2.900 -22.184 1.00 76.62 87 MET A C 1
ATOM 671 O O . MET A 1 87 ? 28.706 -2.557 -22.724 1.00 76.62 87 MET A O 1
ATOM 675 N N . ALA A 1 88 ? 27.044 -4.041 -22.503 1.00 77.88 88 ALA A N 1
ATOM 676 C CA . ALA A 1 88 ? 27.586 -4.976 -23.487 1.00 77.88 88 ALA A CA 1
ATOM 677 C C . ALA A 1 88 ? 27.698 -4.356 -24.894 1.00 77.88 88 ALA A C 1
ATOM 679 O O . ALA A 1 88 ? 28.661 -4.619 -25.613 1.00 77.88 88 ALA A O 1
ATOM 680 N N . TYR A 1 89 ? 26.740 -3.515 -25.295 1.00 74.38 89 TYR A N 1
ATOM 681 C CA . TYR A 1 89 ? 26.842 -2.741 -26.536 1.00 74.38 89 TYR A CA 1
ATOM 682 C C . TYR A 1 89 ? 27.959 -1.697 -26.474 1.00 74.38 89 TYR A C 1
ATOM 684 O O . TYR A 1 89 ? 28.691 -1.540 -27.449 1.00 74.38 89 TYR A O 1
ATOM 692 N N . ALA A 1 90 ? 28.112 -1.006 -25.342 1.00 74.81 90 ALA A N 1
ATOM 693 C CA . ALA A 1 90 ? 29.171 -0.021 -25.151 1.00 74.81 90 ALA A CA 1
ATOM 694 C C . ALA A 1 90 ? 30.574 -0.657 -25.187 1.00 74.81 90 ALA A C 1
ATOM 696 O O . ALA A 1 90 ? 31.479 -0.095 -25.800 1.00 74.81 90 ALA A O 1
ATOM 697 N N . ASP A 1 91 ? 30.744 -1.845 -24.604 1.00 72.69 91 ASP A N 1
ATOM 698 C CA . ASP A 1 91 ? 32.014 -2.584 -24.595 1.00 72.69 91 ASP A CA 1
ATOM 699 C C . ASP A 1 91 ? 32.394 -3.136 -25.978 1.00 72.69 91 ASP A C 1
ATOM 701 O O . ASP A 1 91 ? 33.578 -3.202 -26.321 1.00 72.69 91 ASP A O 1
ATOM 705 N N . ASN A 1 92 ? 31.392 -3.499 -26.784 1.00 69.44 92 ASN A N 1
ATOM 706 C CA . ASN A 1 92 ? 31.566 -3.996 -28.150 1.00 69.44 92 ASN A CA 1
ATOM 707 C C . ASN A 1 92 ? 31.648 -2.885 -29.210 1.00 69.44 92 ASN A C 1
ATOM 709 O O . ASN A 1 92 ? 31.796 -3.189 -30.397 1.00 69.44 92 ASN A O 1
ATOM 713 N N . LEU A 1 93 ? 31.569 -1.604 -28.825 1.00 64.50 93 LEU A N 1
ATOM 714 C CA . LEU A 1 93 ? 31.866 -0.516 -29.755 1.00 64.50 93 LEU A CA 1
ATOM 715 C C . LEU A 1 93 ? 33.302 -0.678 -30.272 1.00 64.50 93 LEU A C 1
ATOM 717 O O . LEU A 1 93 ? 34.206 -0.986 -29.488 1.00 64.50 93 LEU A O 1
ATOM 721 N N . PRO A 1 94 ? 33.551 -0.449 -31.575 1.00 64.88 94 PRO A N 1
ATOM 722 C CA . PRO A 1 94 ? 34.895 -0.529 -32.114 1.00 64.88 94 PRO A CA 1
ATOM 723 C C . PRO A 1 94 ? 35.767 0.484 -31.374 1.00 64.88 94 PRO A C 1
ATOM 725 O O . PRO A 1 94 ? 35.653 1.698 -31.569 1.00 64.88 94 PRO A O 1
ATOM 728 N N . LYS A 1 95 ? 36.642 -0.022 -30.496 1.00 63.88 95 LYS A N 1
ATOM 729 C CA . LYS A 1 95 ? 37.678 0.783 -29.854 1.00 63.88 95 LYS A CA 1
ATOM 730 C C . LYS A 1 95 ? 38.421 1.480 -30.981 1.00 63.88 95 LYS A C 1
ATOM 732 O O . LYS A 1 95 ? 38.891 0.804 -31.895 1.00 63.88 95 LYS A O 1
ATOM 737 N N . ARG A 1 96 ? 38.488 2.818 -30.947 1.00 58.88 96 ARG A N 1
ATOM 738 C CA . ARG A 1 96 ? 39.254 3.608 -31.921 1.00 58.88 96 ARG A CA 1
ATOM 739 C C . ARG A 1 96 ? 40.642 2.987 -32.027 1.00 58.88 96 ARG A C 1
ATOM 741 O O . ARG A 1 96 ? 41.457 3.132 -31.119 1.00 58.88 96 ARG A O 1
ATOM 748 N N . VAL A 1 97 ? 40.887 2.262 -33.116 1.00 57.50 97 VAL A N 1
ATOM 749 C CA . VAL A 1 97 ? 42.189 1.671 -33.388 1.00 57.50 97 VAL A CA 1
ATOM 750 C C . VAL A 1 97 ? 43.101 2.866 -33.615 1.00 57.50 97 VAL A C 1
ATOM 752 O O . VAL A 1 97 ? 42.957 3.579 -34.606 1.00 57.50 97 VAL A O 1
ATOM 755 N N . SER A 1 98 ? 43.963 3.169 -32.644 1.00 59.97 98 SER A N 1
ATOM 756 C CA . SER A 1 98 ? 44.973 4.207 -32.809 1.00 59.97 98 SER A CA 1
ATOM 757 C C . SER A 1 98 ? 45.894 3.758 -33.938 1.00 59.97 98 SER A C 1
ATOM 759 O O . SER A 1 98 ? 46.779 2.929 -33.754 1.00 59.97 98 SER A O 1
ATOM 761 N N . THR A 1 99 ? 45.665 4.286 -35.137 1.00 60.62 99 THR A N 1
ATOM 762 C CA . THR A 1 99 ? 46.462 4.022 -36.340 1.00 60.62 99 THR A CA 1
ATOM 763 C C . THR A 1 99 ? 47.790 4.783 -36.339 1.00 60.62 99 THR A C 1
ATOM 765 O O . THR A 1 99 ? 48.466 4.865 -37.365 1.00 60.62 99 THR A O 1
ATOM 768 N N . ARG A 1 100 ? 48.223 5.340 -35.200 1.00 58.88 100 ARG A N 1
ATOM 769 C CA . ARG A 1 100 ? 49.557 5.932 -35.082 1.00 58.88 100 ARG A CA 1
ATOM 770 C C . ARG A 1 100 ? 50.578 4.824 -34.842 1.00 58.88 100 ARG A C 1
ATOM 772 O O . ARG A 1 100 ? 50.817 4.419 -33.709 1.00 58.88 100 ARG A O 1
ATOM 779 N N . LYS A 1 101 ? 51.195 4.357 -35.935 1.00 65.44 101 LYS A N 1
ATOM 780 C CA . LYS A 1 101 ? 52.440 3.573 -35.894 1.00 65.44 101 LYS A CA 1
ATOM 781 C C . LYS A 1 101 ? 53.432 4.246 -34.926 1.00 65.44 101 LYS A C 1
ATOM 783 O O . LYS A 1 101 ? 53.612 5.463 -35.029 1.00 65.44 101 LYS A O 1
ATOM 788 N N . PRO A 1 102 ? 54.096 3.501 -34.026 1.00 68.12 102 PRO A N 1
ATOM 789 C CA . PRO A 1 102 ? 55.150 4.073 -33.201 1.00 68.12 102 PRO A CA 1
ATOM 790 C C . PRO A 1 102 ? 56.279 4.554 -34.118 1.00 68.12 102 PRO A C 1
ATOM 792 O O . PRO A 1 102 ? 56.833 3.784 -34.907 1.00 68.12 102 PRO A O 1
ATOM 795 N N . ARG A 1 103 ? 56.588 5.850 -34.054 1.00 69.88 103 ARG A N 1
ATOM 796 C CA . ARG A 1 103 ? 57.724 6.440 -34.762 1.00 69.88 103 ARG A CA 1
ATOM 797 C C . ARG A 1 103 ? 58.980 5.991 -34.008 1.00 69.88 103 ARG A C 1
ATOM 799 O O . ARG A 1 103 ? 59.211 6.458 -32.901 1.00 69.88 103 ARG A O 1
ATOM 806 N N . LYS A 1 104 ? 59.730 5.034 -34.567 1.00 65.81 104 LYS A N 1
ATOM 807 C CA . LYS A 1 104 ? 61.066 4.675 -34.068 1.00 65.81 104 LYS A CA 1
ATOM 808 C C . LYS A 1 104 ? 61.984 5.873 -34.317 1.00 65.81 104 LYS A C 1
ATOM 810 O O . LYS A 1 104 ? 62.189 6.237 -35.475 1.00 65.81 104 LYS A O 1
ATOM 815 N N . GLY A 1 105 ? 62.440 6.496 -33.239 1.00 63.66 105 GLY A N 1
ATOM 816 C CA . GLY A 1 105 ? 63.525 7.470 -33.189 1.00 63.66 105 GLY A CA 1
ATOM 817 C C . GLY A 1 105 ? 64.537 6.978 -32.175 1.00 63.66 105 GLY A C 1
ATOM 818 O O . GLY A 1 105 ? 64.076 6.381 -31.175 1.00 63.66 105 GLY A O 1
#